Protein AF-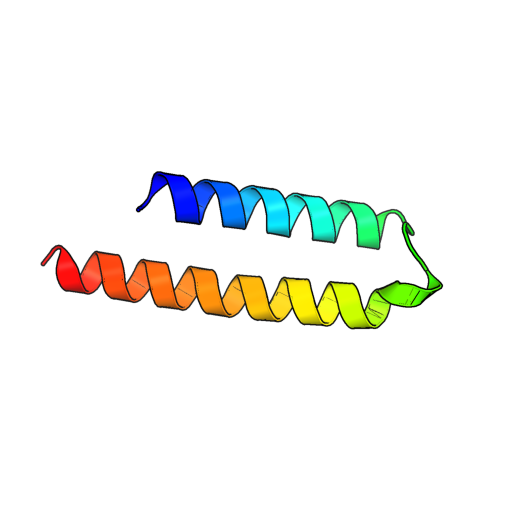A0A7G8GWT2-F1 (afdb_monomer)

Solvent-accessible surface area (backbone atoms only — not comparable to full-atom values): 3077 Å² total; per-residue (Å²): 109,68,70,56,51,55,48,52,52,50,52,40,54,51,51,51,55,39,45,74,73,59,46,61,70,93,45,41,68,60,52,52,50,50,41,51,51,49,51,54,51,48,53,53,53,51,53,52,47,60,60,74,72,108

Structure (mmCIF, N/CA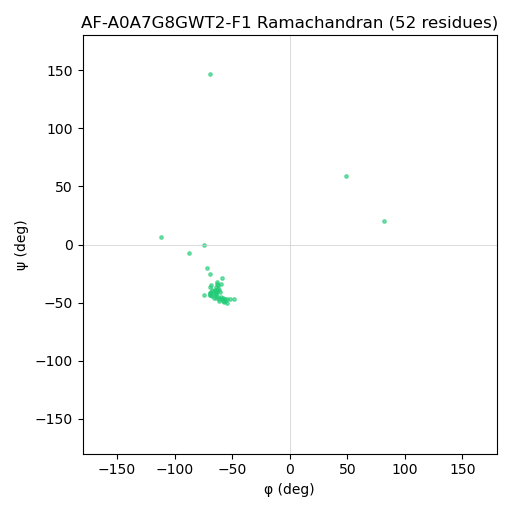/C/O backbone):
data_AF-A0A7G8GWT2-F1
#
_entry.id   AF-A0A7G8GWT2-F1
#
loop_
_atom_site.group_PDB
_atom_site.id
_atom_site.type_symbol
_atom_site.label_atom_id
_atom_site.label_alt_id
_atom_site.label_comp_id
_atom_site.label_asym_id
_atom_site.label_entity_id
_atom_site.label_seq_id
_atom_site.pdbx_PDB_ins_code
_atom_site.Cartn_x
_atom_site.Cartn_y
_atom_site.Cartn_z
_atom_site.occupancy
_atom_site.B_iso_or_equiv
_atom_site.auth_seq_id
_atom_site.auth_comp_id
_atom_site.auth_asym_id
_atom_site.auth_atom_id
_atom_site.pdbx_PDB_model_num
ATOM 1 N N . MET A 1 1 ? 4.360 -0.994 -20.163 1.00 65.12 1 MET A N 1
ATOM 2 C CA . MET A 1 1 ? 4.328 -1.856 -18.963 1.00 65.12 1 MET A CA 1
ATOM 3 C C . MET A 1 1 ? 4.656 -1.011 -17.739 1.00 65.12 1 MET A C 1
ATOM 5 O O . MET A 1 1 ? 3.882 -1.052 -16.795 1.00 65.12 1 MET A O 1
ATOM 9 N N . ASP A 1 2 ? 5.664 -0.136 -17.824 1.00 76.31 2 ASP A N 1
ATOM 10 C CA . ASP A 1 2 ? 5.974 0.878 -16.798 1.00 76.31 2 ASP A CA 1
ATOM 11 C C . ASP A 1 2 ? 4.752 1.686 -16.347 1.00 76.31 2 ASP A C 1
ATOM 13 O O . ASP A 1 2 ? 4.495 1.784 -15.151 1.00 76.31 2 ASP A O 1
ATOM 17 N N . ASP A 1 3 ? 3.940 2.182 -17.287 1.00 88.06 3 ASP A N 1
ATOM 18 C CA . ASP A 1 3 ? 2.718 2.934 -16.961 1.00 88.06 3 ASP A CA 1
ATOM 19 C C . ASP A 1 3 ? 1.713 2.122 -16.126 1.00 88.06 3 ASP A C 1
ATOM 21 O O . ASP A 1 3 ? 1.031 2.670 -15.261 1.00 88.06 3 ASP A O 1
ATOM 25 N N . LEU A 1 4 ? 1.636 0.804 -16.347 1.00 93.25 4 LEU A N 1
ATOM 26 C CA . LEU A 1 4 ? 0.752 -0.084 -15.591 1.00 93.25 4 LEU A CA 1
ATOM 27 C C . L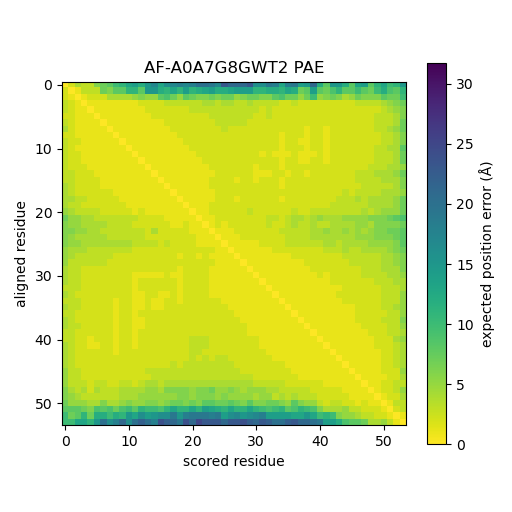EU A 1 4 ? 1.290 -0.331 -14.178 1.00 93.25 4 LEU A C 1
ATOM 29 O O . LEU A 1 4 ? 0.519 -0.276 -13.222 1.00 93.25 4 LEU A O 1
ATOM 33 N N . LEU A 1 5 ? 2.598 -0.571 -14.031 1.00 94.25 5 LEU A N 1
ATOM 34 C CA . LEU A 1 5 ? 3.220 -0.743 -12.715 1.00 94.25 5 LEU A CA 1
ATOM 35 C C . LEU A 1 5 ? 3.124 0.532 -11.874 1.00 94.25 5 LEU A C 1
ATOM 37 O O . LEU A 1 5 ? 2.793 0.459 -10.694 1.00 94.25 5 LEU A O 1
ATOM 41 N N . GLN A 1 6 ? 3.324 1.700 -12.486 1.00 94.81 6 GLN A N 1
ATOM 42 C CA . GLN A 1 6 ? 3.155 2.989 -11.814 1.00 94.81 6 GLN A CA 1
ATOM 43 C C . GLN A 1 6 ? 1.707 3.243 -11.390 1.00 94.81 6 GLN A C 1
ATOM 45 O O . GLN A 1 6 ? 1.469 3.793 -10.315 1.00 94.81 6 GLN A O 1
ATOM 50 N N . GLN A 1 7 ? 0.731 2.857 -12.217 1.00 96.69 7 GLN A N 1
ATOM 51 C CA . GLN A 1 7 ? -0.679 2.973 -11.856 1.00 96.69 7 GLN A CA 1
ATOM 52 C C . GLN A 1 7 ? -1.024 2.049 -10.679 1.00 96.69 7 GLN A C 1
ATOM 54 O O . GLN A 1 7 ? -1.613 2.507 -9.702 1.00 96.69 7 GLN A O 1
ATOM 59 N N . LEU A 1 8 ? -0.582 0.787 -10.719 1.00 96.50 8 LEU A N 1
ATOM 60 C CA . LEU A 1 8 ? -0.783 -0.172 -9.628 1.00 96.50 8 LEU A CA 1
ATOM 61 C C . LEU A 1 8 ? -0.122 0.280 -8.319 1.00 96.50 8 LEU A C 1
ATOM 63 O O . LEU A 1 8 ? -0.717 0.131 -7.255 1.00 96.50 8 LEU A O 1
ATOM 67 N N . ASP A 1 9 ? 1.075 0.865 -8.380 1.00 97.12 9 ASP A N 1
ATOM 68 C CA . ASP A 1 9 ? 1.767 1.420 -7.210 1.00 97.12 9 ASP A CA 1
ATOM 69 C C . ASP A 1 9 ? 0.988 2.583 -6.576 1.00 97.12 9 ASP A C 1
ATOM 71 O O . ASP A 1 9 ? 0.851 2.675 -5.349 1.00 97.12 9 ASP A O 1
ATOM 75 N N . ARG A 1 10 ? 0.399 3.434 -7.422 1.00 97.88 10 ARG A N 1
ATOM 76 C CA . ARG A 1 10 ? -0.435 4.562 -7.000 1.00 97.88 10 ARG A CA 1
ATOM 77 C C . ARG A 1 10 ? -1.735 4.089 -6.351 1.00 97.88 10 ARG A C 1
ATOM 79 O O . ARG A 1 10 ? -2.100 4.597 -5.291 1.00 97.88 10 ARG A O 1
ATOM 86 N N . ASP A 1 11 ? -2.389 3.096 -6.945 1.00 97.81 11 ASP A N 1
ATOM 87 C CA . ASP A 1 11 ? -3.630 2.514 -6.428 1.00 97.81 11 ASP A CA 1
ATOM 88 C C . ASP A 1 11 ? -3.392 1.749 -5.118 1.00 97.81 11 ASP A C 1
ATOM 90 O O . ASP A 1 11 ? -4.149 1.918 -4.158 1.00 97.81 11 ASP A O 1
ATOM 94 N N . ARG A 1 12 ? -2.288 0.991 -5.023 1.00 97.81 12 ARG A N 1
ATOM 95 C CA . ARG A 1 12 ? -1.836 0.347 -3.778 1.00 97.81 12 ARG A CA 1
ATOM 96 C C . ARG A 1 12 ? -1.637 1.383 -2.671 1.00 97.81 12 ARG A C 1
ATOM 98 O O . ARG A 1 12 ? -2.171 1.240 -1.572 1.00 97.81 12 ARG A O 1
ATOM 105 N N . SER A 1 13 ? -0.915 2.459 -2.974 1.00 97.81 13 SER A N 1
ATOM 106 C CA . SER A 1 13 ? -0.645 3.533 -2.015 1.00 97.81 13 SER A CA 1
ATOM 107 C C . SER A 1 13 ? -1.925 4.256 -1.583 1.00 97.81 13 SER A C 1
ATOM 109 O O . SER A 1 13 ? -2.073 4.618 -0.415 1.00 97.81 13 SER A O 1
ATOM 111 N N . TRP A 1 14 ? -2.880 4.444 -2.499 1.00 97.69 14 TRP A N 1
ATOM 112 C CA . TRP A 1 14 ? -4.194 4.993 -2.168 1.00 97.69 14 TRP A CA 1
ATOM 113 C C . TRP A 1 14 ? -4.976 4.072 -1.225 1.00 97.69 14 TRP A C 1
ATOM 115 O O . TRP A 1 14 ? -5.541 4.560 -0.243 1.00 97.69 14 TRP A O 1
ATOM 125 N N . LEU A 1 15 ? -4.975 2.760 -1.487 1.00 97.50 15 LEU A N 1
ATOM 126 C CA . LEU A 1 15 ? -5.632 1.762 -0.643 1.00 97.50 15 LEU A CA 1
ATOM 127 C C . LEU A 1 15 ? -5.077 1.808 0.787 1.00 97.50 15 LEU A C 1
ATOM 129 O O . LEU A 1 15 ? -5.859 1.936 1.730 1.00 97.50 15 LEU A O 1
ATOM 133 N N . LEU A 1 16 ? -3.748 1.808 0.942 1.00 97.38 16 LEU A N 1
ATOM 134 C CA . LEU A 1 16 ? -3.090 1.900 2.250 1.00 97.38 16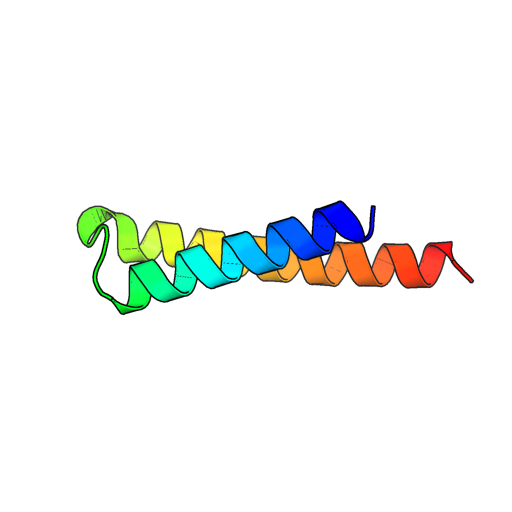 LEU A CA 1
ATOM 135 C C . LEU A 1 16 ? -3.526 3.153 3.023 1.00 97.38 16 LEU A C 1
ATOM 137 O O . LEU A 1 16 ? -3.940 3.066 4.178 1.00 97.38 16 LEU A O 1
ATOM 141 N N . GLN A 1 17 ? -3.540 4.315 2.361 1.00 98.19 17 GLN A N 1
ATOM 142 C CA . GLN A 1 17 ? -3.981 5.567 2.984 1.00 98.19 17 GLN A CA 1
ATOM 143 C C . GLN A 1 17 ? -5.447 5.528 3.434 1.00 98.19 17 GLN A C 1
ATOM 145 O O . GLN A 1 17 ? -5.797 6.142 4.443 1.00 98.19 17 GLN A O 1
ATOM 150 N N . GLN A 1 18 ? -6.332 4.847 2.697 1.00 97.75 18 GLN A N 1
ATOM 151 C CA . GLN A 1 18 ? -7.725 4.694 3.126 1.00 97.75 18 GLN A CA 1
ATOM 152 C C . GLN A 1 18 ? -7.838 3.789 4.355 1.00 97.75 18 GLN A C 1
ATOM 154 O O . GLN A 1 18 ? -8.582 4.120 5.283 1.00 97.75 18 GLN A O 1
ATOM 159 N N . ILE A 1 19 ? -7.080 2.691 4.383 1.00 97.06 19 ILE A N 1
ATOM 160 C CA . ILE A 1 19 ? -7.018 1.775 5.528 1.00 97.06 19 ILE A CA 1
ATOM 161 C C . ILE A 1 19 ? -6.527 2.517 6.780 1.00 97.06 19 ILE A C 1
ATOM 163 O O . ILE A 1 19 ? -7.136 2.410 7.849 1.00 97.06 19 ILE A O 1
ATOM 167 N N . ASP A 1 20 ? -5.478 3.331 6.649 1.00 96.69 20 ASP A N 1
ATOM 168 C CA . ASP A 1 20 ? -4.924 4.126 7.751 1.00 96.69 20 ASP A CA 1
ATOM 169 C C . ASP A 1 20 ? -5.914 5.161 8.291 1.00 96.69 20 ASP A C 1
ATOM 171 O O . ASP A 1 20 ? -5.964 5.412 9.495 1.00 96.69 20 ASP A O 1
ATOM 175 N N . ARG A 1 21 ? -6.780 5.704 7.427 1.00 97.75 21 ARG A N 1
ATOM 176 C CA . ARG A 1 21 ? -7.887 6.596 7.816 1.00 97.75 21 ARG A CA 1
ATOM 177 C C . ARG A 1 21 ? -9.067 5.870 8.472 1.00 97.75 21 ARG A C 1
ATOM 179 O O . ARG A 1 21 ? -10.052 6.519 8.818 1.00 97.75 21 ARG A O 1
ATOM 186 N N . GLY A 1 22 ? -8.999 4.549 8.630 1.00 96.38 22 GLY A N 1
ATOM 187 C CA . GLY A 1 22 ? -10.047 3.744 9.257 1.00 96.38 22 GLY A CA 1
ATOM 188 C C . GLY A 1 22 ? -11.209 3.389 8.328 1.00 96.38 22 GLY A C 1
ATOM 189 O O . GLY A 1 22 ? -12.292 3.065 8.813 1.00 96.38 22 GLY A O 1
ATOM 190 N N . ARG A 1 23 ? -11.025 3.452 7.001 1.00 96.44 23 ARG A N 1
ATOM 191 C CA . ARG A 1 23 ? -12.018 2.924 6.050 1.00 96.44 23 ARG A CA 1
ATOM 192 C C . ARG A 1 23 ? -12.068 1.395 6.129 1.00 96.44 23 ARG A C 1
ATOM 194 O O . ARG A 1 23 ? -11.042 0.759 6.343 1.00 96.44 23 ARG A O 1
ATOM 201 N N . TRP A 1 24 ? -13.261 0.835 5.911 1.00 95.75 24 TRP A N 1
ATOM 202 C CA . TRP A 1 24 ? -13.531 -0.614 5.883 1.00 95.75 24 TRP A CA 1
ATOM 203 C C . TRP A 1 24 ? -12.941 -1.371 7.083 1.00 95.75 24 TRP A C 1
ATOM 205 O O . TRP A 1 24 ? -12.113 -2.268 6.905 1.00 95.75 24 TRP A O 1
ATOM 215 N N . PRO A 1 25 ? -13.324 -1.007 8.319 1.00 95.94 25 PRO A N 1
ATOM 216 C CA . PRO A 1 25 ? -1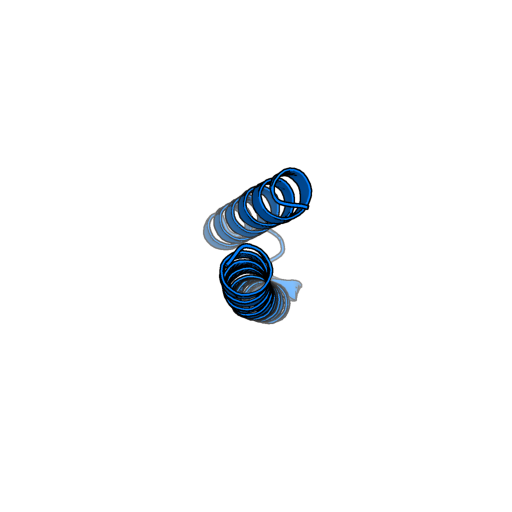2.748 -1.611 9.516 1.00 95.94 25 PRO A CA 1
ATOM 217 C C . PRO A 1 25 ? -12.954 -3.131 9.570 1.00 95.94 25 PRO A C 1
ATOM 219 O O . PRO A 1 25 ? -12.093 -3.832 10.098 1.00 95.94 25 PRO A O 1
ATOM 222 N N . GLU A 1 26 ? -14.026 -3.652 8.969 1.00 97.94 26 GLU A N 1
ATOM 223 C CA . GLU A 1 26 ? -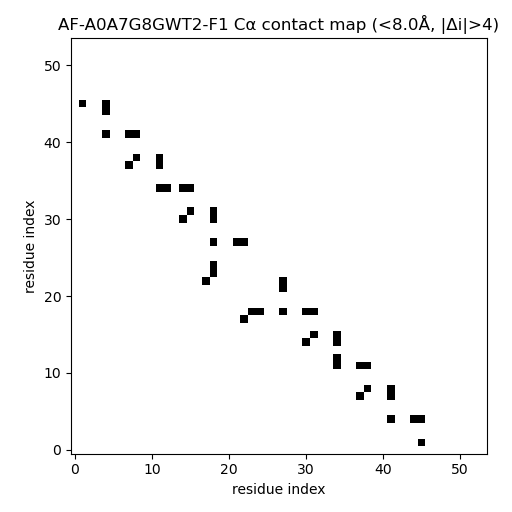14.316 -5.088 8.906 1.00 97.94 26 GLU A CA 1
ATOM 224 C C . GLU A 1 26 ? -13.341 -5.857 8.002 1.00 97.94 26 GLU A C 1
ATOM 226 O O . GLU A 1 26 ? -13.137 -7.048 8.205 1.00 97.94 26 GLU A O 1
ATOM 231 N N . LEU A 1 27 ? -12.726 -5.180 7.025 1.00 97.00 27 LEU A N 1
ATOM 232 C CA . LEU A 1 27 ? -11.822 -5.769 6.028 1.00 97.00 27 LEU A CA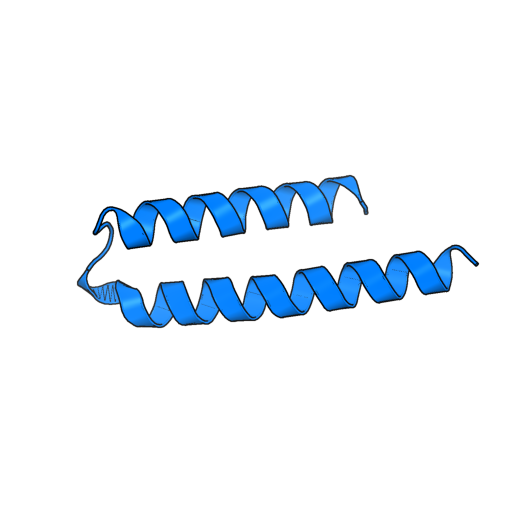 1
ATOM 233 C C . LEU A 1 27 ? -10.369 -5.311 6.206 1.00 97.00 27 LEU A C 1
ATOM 235 O O . LEU A 1 27 ? -9.520 -5.608 5.370 1.00 97.00 27 LEU A O 1
ATOM 239 N N . ARG A 1 28 ? -10.061 -4.563 7.274 1.00 96.56 28 ARG A N 1
ATOM 240 C CA . ARG A 1 28 ? -8.760 -3.899 7.468 1.00 96.56 28 ARG A CA 1
ATOM 241 C C . ARG A 1 28 ? -7.576 -4.851 7.300 1.00 96.56 28 ARG A C 1
ATOM 243 O O . ARG A 1 28 ? -6.599 -4.491 6.652 1.00 96.56 28 ARG A O 1
ATOM 250 N N . LEU A 1 29 ? -7.649 -6.029 7.920 1.00 96.69 29 LEU A N 1
ATOM 251 C CA . LEU A 1 29 ? -6.557 -7.005 7.900 1.00 96.69 29 LEU A CA 1
ATOM 252 C C . LEU A 1 29 ? -6.381 -7.619 6.511 1.00 96.69 29 LEU A C 1
ATOM 254 O O . LEU A 1 29 ? -5.254 -7.696 6.027 1.00 96.69 29 LEU A O 1
ATOM 258 N N . ASP A 1 30 ? -7.482 -7.975 5.854 1.00 98.06 30 ASP A N 1
ATO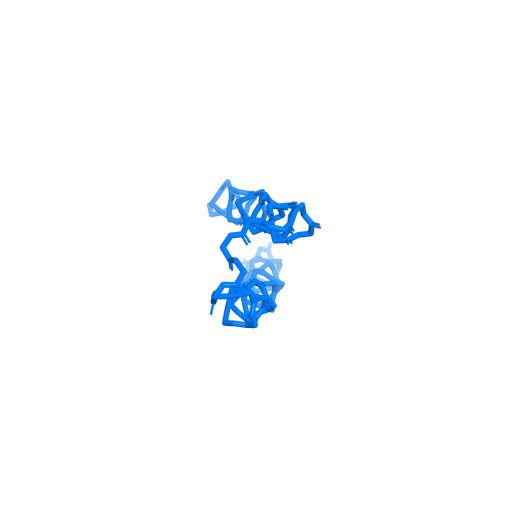M 259 C CA . ASP A 1 30 ? -7.456 -8.563 4.515 1.00 98.06 30 ASP A CA 1
ATOM 260 C C . ASP A 1 30 ? -6.948 -7.556 3.477 1.00 98.06 30 ASP A C 1
ATOM 262 O O . ASP A 1 30 ? -6.103 -7.880 2.646 1.00 98.06 30 ASP A O 1
ATOM 266 N N . LEU A 1 31 ? -7.395 -6.300 3.560 1.00 97.88 31 LEU A N 1
ATOM 267 C CA . LEU A 1 31 ? -6.942 -5.235 2.666 1.00 97.88 31 LEU A CA 1
ATOM 268 C C . LEU A 1 31 ? -5.473 -4.863 2.903 1.00 97.88 31 LEU A C 1
ATOM 270 O O . LEU A 1 31 ? -4.767 -4.568 1.943 1.00 97.88 31 LEU A O 1
ATOM 274 N N . ALA A 1 32 ? -4.990 -4.906 4.149 1.00 96.75 32 ALA A N 1
ATOM 275 C CA . ALA A 1 32 ? -3.574 -4.699 4.451 1.00 96.75 32 ALA A CA 1
ATOM 276 C C . ALA A 1 32 ? -2.702 -5.859 3.938 1.00 96.75 32 ALA A C 1
ATOM 278 O O . ALA A 1 32 ? -1.594 -5.635 3.452 1.00 96.75 32 ALA A O 1
ATOM 279 N N . ALA A 1 33 ? -3.198 -7.098 4.011 1.00 98.00 33 ALA A N 1
ATOM 280 C CA . ALA A 1 33 ? -2.523 -8.249 3.418 1.00 98.00 33 ALA A CA 1
ATOM 281 C C . ALA A 1 33 ? -2.450 -8.122 1.888 1.00 98.00 33 ALA A C 1
ATOM 283 O O . ALA A 1 33 ? -1.368 -8.264 1.318 1.00 98.00 33 ALA A O 1
ATOM 284 N N . LEU A 1 34 ? -3.566 -7.760 1.247 1.00 97.75 34 LEU A N 1
ATOM 285 C CA . LEU A 1 34 ? -3.636 -7.520 -0.194 1.00 97.75 34 LEU A CA 1
ATOM 286 C C . LEU A 1 34 ? -2.678 -6.407 -0.639 1.00 97.75 34 LEU A C 1
ATOM 288 O O . LEU A 1 34 ? -1.943 -6.578 -1.607 1.00 97.75 34 LEU A O 1
ATOM 292 N N . GLU A 1 35 ? -2.662 -5.275 0.068 1.00 97.88 35 GLU A N 1
ATOM 293 C CA . GLU A 1 35 ? -1.733 -4.168 -0.187 1.00 97.88 35 GLU A CA 1
ATOM 294 C C . GLU A 1 35 ? -0.278 -4.655 -0.179 1.00 97.88 35 GLU A C 1
ATOM 296 O O . GLU A 1 35 ? 0.473 -4.400 -1.124 1.00 97.88 35 GLU A O 1
ATOM 301 N N . ARG A 1 36 ? 0.092 -5.444 0.832 1.00 98.00 36 ARG A N 1
ATOM 302 C CA . ARG A 1 36 ? 1.443 -5.987 0.973 1.00 98.00 36 ARG A CA 1
ATOM 303 C C . ARG A 1 36 ? 1.803 -6.975 -0.138 1.00 98.00 36 ARG A C 1
ATOM 305 O O . ARG A 1 36 ? 2.946 -6.976 -0.602 1.00 98.00 36 ARG A O 1
ATOM 312 N N . GLU A 1 37 ? 0.868 -7.825 -0.550 1.00 98.38 37 GLU A N 1
ATOM 313 C CA . GLU A 1 37 ? 1.052 -8.749 -1.678 1.00 98.38 37 GLU A CA 1
ATOM 314 C C . GLU A 1 37 ? 1.235 -7.991 -2.998 1.00 98.38 37 GLU A C 1
ATOM 316 O O . GLU A 1 37 ? 2.153 -8.298 -3.762 1.00 98.38 37 GLU A O 1
ATOM 321 N N . LEU A 1 38 ? 0.438 -6.942 -3.230 1.00 97.56 38 LEU A N 1
ATOM 322 C CA . LEU A 1 38 ? 0.590 -6.057 -4.386 1.00 97.56 38 LEU A CA 1
ATOM 323 C C . LEU A 1 38 ? 1.957 -5.366 -4.391 1.00 97.56 38 LEU A C 1
ATOM 325 O O . LEU A 1 38 ? 2.590 -5.283 -5.441 1.00 97.56 38 LEU A O 1
ATOM 329 N N . GLY A 1 39 ? 2.444 -4.914 -3.232 1.00 97.44 39 GLY A N 1
ATOM 330 C CA . GLY A 1 39 ? 3.784 -4.339 -3.097 1.00 97.44 39 GLY A CA 1
ATOM 331 C C . GLY A 1 39 ? 4.881 -5.294 -3.573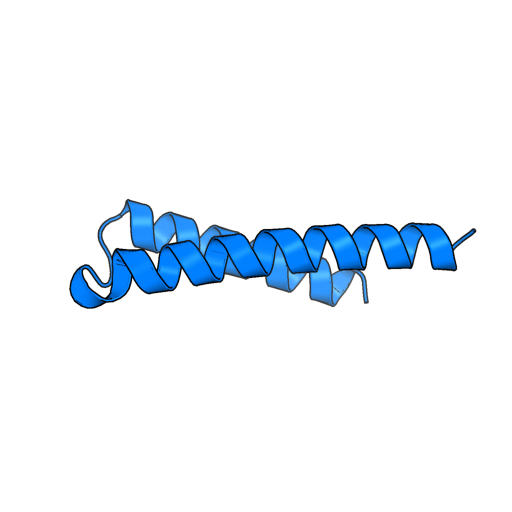 1.00 97.44 39 GLY A C 1
ATOM 332 O O . GLY A 1 39 ? 5.710 -4.921 -4.398 1.00 97.44 39 GLY A O 1
ATOM 333 N N . GLN A 1 40 ? 4.835 -6.552 -3.126 1.00 98.06 40 GLN A N 1
ATOM 334 C CA . GLN A 1 40 ? 5.806 -7.578 -3.529 1.00 98.06 40 GLN A CA 1
ATOM 335 C C . GLN A 1 40 ? 5.733 -7.897 -5.026 1.00 98.06 40 GLN A C 1
ATOM 337 O O . GLN A 1 40 ? 6.769 -8.046 -5.678 1.00 98.06 40 GLN A O 1
ATOM 342 N N . LEU A 1 41 ? 4.520 -7.993 -5.578 1.00 97.25 41 LEU A N 1
ATOM 343 C CA . LEU A 1 41 ? 4.308 -8.242 -7.002 1.00 97.25 41 LEU A CA 1
ATOM 344 C C . LEU A 1 41 ? 4.900 -7.115 -7.859 1.00 97.25 41 LEU A C 1
ATOM 346 O O . LEU A 1 41 ? 5.600 -7.400 -8.828 1.00 97.25 41 LEU A O 1
ATOM 350 N N . ILE A 1 42 ? 4.637 -5.856 -7.494 1.00 96.69 42 ILE A N 1
ATOM 351 C CA . ILE A 1 42 ? 5.137 -4.681 -8.220 1.00 96.69 42 ILE A CA 1
ATOM 352 C C . ILE A 1 42 ? 6.665 -4.667 -8.206 1.00 96.69 42 ILE A C 1
ATOM 354 O O . ILE A 1 42 ? 7.261 -4.561 -9.273 1.00 96.69 42 ILE A O 1
ATOM 358 N N . THR A 1 43 ? 7.298 -4.858 -7.041 1.00 96.31 43 THR A N 1
ATOM 359 C CA . THR A 1 43 ? 8.766 -4.933 -6.936 1.00 96.31 43 THR A CA 1
ATOM 360 C C . THR A 1 43 ? 9.339 -5.999 -7.865 1.00 96.31 43 THR A C 1
ATOM 362 O O . THR A 1 43 ? 10.211 -5.700 -8.676 1.00 96.31 43 THR A O 1
ATOM 365 N N . ARG A 1 44 ? 8.796 -7.220 -7.819 1.00 96.69 44 ARG A N 1
ATOM 366 C CA . ARG A 1 44 ? 9.272 -8.320 -8.664 1.00 96.69 44 ARG A CA 1
ATOM 367 C C . ARG A 1 44 ? 9.070 -8.045 -10.155 1.00 96.69 44 ARG A C 1
ATOM 369 O O . ARG A 1 44 ? 9.908 -8.411 -10.971 1.00 96.69 44 ARG A O 1
ATOM 376 N N . ALA A 1 45 ? 7.948 -7.438 -10.529 1.00 95.12 45 ALA A N 1
ATOM 377 C CA . ALA A 1 45 ? 7.675 -7.090 -11.918 1.00 95.12 45 ALA A CA 1
ATOM 378 C C . ALA A 1 45 ? 8.626 -5.997 -12.430 1.00 95.12 45 ALA A C 1
ATOM 380 O O . ALA A 1 45 ? 9.096 -6.099 -13.560 1.00 95.12 45 ALA A O 1
ATOM 381 N N . SER A 1 46 ? 8.953 -5.000 -11.600 1.00 93.38 46 SER A N 1
ATOM 382 C CA . SER A 1 46 ? 9.955 -3.979 -11.922 1.00 93.38 46 SER A CA 1
ATOM 383 C C . SER A 1 46 ? 11.343 -4.588 -12.123 1.00 93.38 46 SER A C 1
ATOM 385 O O . SER A 1 46 ? 11.982 -4.303 -13.129 1.00 93.38 46 SER A O 1
ATOM 387 N N . GLU A 1 47 ? 11.772 -5.491 -11.236 1.00 94.88 47 GLU A N 1
ATOM 388 C CA . GLU A 1 47 ? 13.050 -6.205 -11.374 1.00 94.88 47 GLU A CA 1
ATOM 389 C C . GLU A 1 47 ? 13.129 -6.980 -12.700 1.00 94.88 47 GLU A C 1
ATOM 391 O O . GLU A 1 47 ? 14.108 -6.863 -13.435 1.00 94.88 47 GLU A O 1
ATOM 396 N N . LEU A 1 48 ? 12.068 -7.713 -13.057 1.00 93.94 48 LEU A N 1
ATOM 397 C CA . LEU A 1 48 ? 12.004 -8.455 -14.322 1.00 93.94 48 LEU A CA 1
ATOM 398 C C . LEU A 1 48 ? 12.048 -7.538 -15.552 1.00 93.94 48 LEU A C 1
ATOM 400 O O . LEU A 1 48 ? 12.589 -7.927 -16.587 1.00 93.94 48 LEU A O 1
ATOM 404 N N . GLN A 1 49 ? 11.470 -6.337 -15.472 1.00 89.56 49 GLN A N 1
ATOM 405 C CA . GLN A 1 49 ? 11.554 -5.361 -16.557 1.00 89.56 49 GLN A CA 1
ATOM 406 C C . GLN A 1 49 ? 12.966 -4.800 -16.719 1.00 89.56 49 GLN A C 1
ATOM 408 O O . GLN A 1 49 ? 13.445 -4.708 -17.850 1.00 89.56 49 GLN A O 1
ATOM 413 N N . ASP A 1 50 ? 13.632 -4.469 -15.614 1.00 89.12 50 ASP A N 1
ATOM 414 C CA . ASP A 1 50 ? 15.016 -3.993 -15.628 1.00 89.12 50 ASP A CA 1
ATOM 415 C C . ASP A 1 50 ? 15.969 -5.060 -16.191 1.00 89.12 50 ASP A C 1
ATOM 417 O O . ASP A 1 50 ? 16.906 -4.744 -16.927 1.00 89.12 50 ASP A O 1
ATOM 421 N N . GLU A 1 51 ? 15.722 -6.335 -15.879 1.00 89.25 51 GLU A N 1
ATOM 422 C CA . GLU A 1 51 ? 16.462 -7.475 -16.430 1.00 89.25 51 GLU A CA 1
ATOM 423 C C . GLU A 1 51 ? 16.188 -7.693 -17.921 1.00 89.25 51 GLU A C 1
ATOM 425 O O . GLU A 1 51 ? 17.125 -7.948 -18.672 1.00 89.25 51 GLU A O 1
ATOM 430 N N . ALA A 1 52 ? 14.933 -7.571 -18.364 1.00 84.06 52 ALA A N 1
ATOM 431 C CA . ALA A 1 52 ? 14.553 -7.734 -19.769 1.00 84.06 52 ALA A CA 1
ATOM 432 C C . ALA A 1 52 ? 15.004 -6.568 -20.669 1.00 84.06 52 ALA A C 1
ATOM 434 O O . ALA A 1 52 ? 15.044 -6.718 -21.891 1.00 84.06 52 ALA A O 1
ATOM 435 N N . GLY A 1 53 ? 15.292 -5.403 -20.081 1.00 75.94 53 GLY A N 1
ATOM 436 C CA . GLY A 1 53 ? 15.804 -4.222 -20.776 1.00 75.94 53 GLY A CA 1
ATOM 437 C C . GLY A 1 53 ? 17.332 -4.156 -20.906 1.00 75.94 53 GLY A C 1
ATOM 438 O O . GLY A 1 53 ? 17.821 -3.249 -21.582 1.00 75.94 53 GLY A O 1
ATOM 439 N N . ARG A 1 54 ? 18.078 -5.070 -20.269 1.00 62.41 54 ARG A N 1
ATOM 440 C CA . ARG A 1 54 ? 19.529 -5.252 -20.466 1.00 62.41 54 ARG A CA 1
ATOM 441 C C . ARG A 1 54 ? 19.833 -6.152 -21.656 1.00 62.41 54 ARG A C 1
ATOM 443 O O . ARG A 1 54 ? 20.877 -5.890 -22.293 1.00 62.41 54 ARG A O 1
#

Sequence (54 aa):
MDDLLQQLDRDRSWLLQQIDRGRWPELRLDLAALERELGQLITRASELQDEAGR

pLDDT: mean 94.01, std 7.58, range [62.41, 98.38]

Nearest PDB structures (foldseek):
  6sv1-assembly2_L  TM=8.353E-01  e=6.343E+00  Rhodospirillum rubrum
  6sv1-assembly3_V  TM=8.237E-01  e=6.789E+00  Rhodospirillum rubrum
  5l8g-assembly3_c  TM=8.327E-01  e=7.776E+00  Rhodospirillum rubrum
  6suw-assembly2_K  TM=8.220E-01  e=8.322E+00  Rhodospirillum rubrum ATCC 11170
  6suw-assembly2_P  TM=8.331E-01  e=9.532E+00  Rhodospirillum rubrum ATCC 11170

Radius of gyration: 13.16 Å; Cα contacts (8 Å, |Δi|>4): 24; chains: 1; bounding box: 34×15×30 Å

Mean predicted aligned error: 3.21 Å

Foldseek 3Di:
DVVVLVVLLVVLVVLVVCLVVVPPVVCSVVSVVVSVVSVVVSVVVVVVVVVVVD

Secondary structure (DSSP, 8-state):
-HHHHHHHHHHHHHHHHHHHTT-SGGGHHHHHHHHHHHHHHHHHHHHHHHHHT-